Protein AF-A0A949JMR7-F1 (afdb_monomer_lite)

pLDDT: mean 90.9, std 13.63, range [42.41, 98.56]

Structure (mmCIF, N/CA/C/O backbone):
data_AF-A0A949JMR7-F1
#
_entry.id   AF-A0A949JMR7-F1
#
loop_
_atom_site.group_PDB
_atom_site.id
_atom_site.type_symbol
_atom_site.label_atom_id
_atom_site.label_alt_id
_atom_site.label_comp_id
_atom_site.label_asym_id
_atom_site.label_entity_id
_atom_site.label_seq_id
_atom_site.pdbx_PDB_ins_code
_atom_site.Cartn_x
_atom_site.Cartn_y
_atom_site.Cartn_z
_atom_site.occupancy
_atom_site.B_iso_or_equiv
_atom_site.auth_seq_id
_atom_site.auth_comp_id
_atom_site.auth_asym_id
_atom_site.auth_atom_id
_atom_site.pdbx_PDB_model_num
ATOM 1 N N . MET A 1 1 ? -14.024 0.171 5.756 1.00 91.12 1 MET A N 1
ATOM 2 C CA . MET A 1 1 ? -12.638 0.544 6.124 1.00 91.12 1 MET A CA 1
ATOM 3 C C . MET A 1 1 ? -12.231 1.789 5.350 1.00 91.12 1 MET A C 1
ATOM 5 O O . MET A 1 1 ? -12.772 2.008 4.271 1.00 91.12 1 MET A O 1
ATOM 9 N N . THR A 1 2 ? -11.319 2.602 5.875 1.00 95.50 2 THR A N 1
ATOM 10 C CA . THR A 1 2 ? -10.739 3.742 5.142 1.00 95.50 2 THR A CA 1
ATOM 11 C C . THR A 1 2 ? -9.545 3.315 4.280 1.00 95.50 2 THR A C 1
ATOM 13 O O . THR A 1 2 ? -8.991 2.232 4.486 1.00 95.50 2 THR A O 1
ATOM 16 N N . ARG A 1 3 ? -9.102 4.187 3.358 1.00 96.69 3 ARG A N 1
ATOM 17 C CA . ARG A 1 3 ? -7.894 3.960 2.542 1.00 96.69 3 ARG A CA 1
ATOM 18 C C . ARG A 1 3 ? -6.683 3.640 3.413 1.00 96.69 3 ARG A C 1
ATOM 20 O O . ARG A 1 3 ? -6.012 2.640 3.209 1.00 96.69 3 ARG A O 1
ATOM 27 N N . GLU A 1 4 ? -6.449 4.463 4.434 1.00 97.38 4 GLU A N 1
ATOM 28 C CA . GLU A 1 4 ? -5.315 4.308 5.347 1.00 97.38 4 GLU A CA 1
ATOM 29 C C . GLU A 1 4 ? -5.359 2.976 6.111 1.00 97.38 4 GLU A C 1
ATOM 31 O O . GLU A 1 4 ? -4.325 2.365 6.368 1.00 97.38 4 GLU A O 1
ATOM 36 N N . GLU A 1 5 ? -6.555 2.519 6.489 1.00 97.12 5 GLU A N 1
ATOM 37 C CA . GLU A 1 5 ? -6.737 1.231 7.165 1.00 97.12 5 GLU A CA 1
ATOM 38 C C . GLU A 1 5 ? -6.404 0.075 6.237 1.00 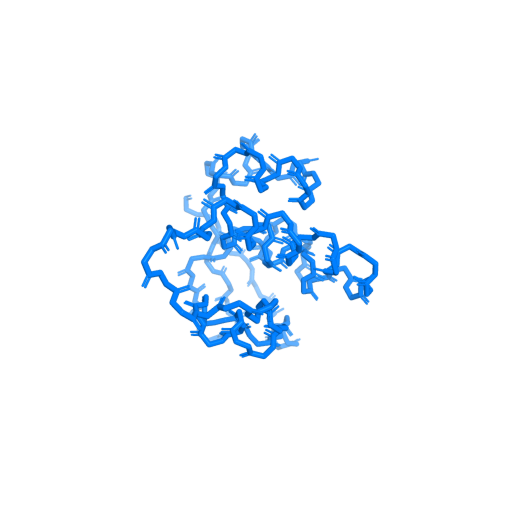97.12 5 GLU A C 1
ATOM 40 O O . GLU A 1 5 ? -5.646 -0.807 6.628 1.00 97.12 5 GLU A O 1
ATOM 45 N N . PHE A 1 6 ? -6.903 0.103 5.002 1.00 97.62 6 PHE A N 1
ATOM 46 C CA . PHE A 1 6 ? -6.588 -0.917 4.009 1.00 97.62 6 PHE A CA 1
ATOM 47 C C . PHE A 1 6 ? -5.089 -0.961 3.692 1.00 97.62 6 PHE A C 1
ATOM 49 O O . PHE A 1 6 ? -4.460 -2.015 3.782 1.00 97.62 6 PHE A O 1
ATOM 56 N N . THR A 1 7 ? -4.497 0.200 3.397 1.00 98.06 7 THR A N 1
ATOM 57 C CA . THR A 1 7 ? -3.080 0.344 3.049 1.00 98.06 7 THR A CA 1
ATOM 58 C C . THR A 1 7 ? -2.148 -0.251 4.105 1.00 98.06 7 THR A C 1
ATOM 60 O O . THR A 1 7 ? -1.157 -0.891 3.750 1.00 98.06 7 THR A O 1
ATOM 63 N N . PHE A 1 8 ? -2.473 -0.079 5.389 1.00 98.00 8 PHE A N 1
ATOM 64 C CA . PHE A 1 8 ? -1.659 -0.563 6.510 1.00 98.00 8 PHE A CA 1
ATOM 65 C C . PHE A 1 8 ? -2.262 -1.775 7.228 1.00 98.00 8 PHE A C 1
ATOM 67 O O . PHE A 1 8 ? -1.873 -2.081 8.357 1.00 98.00 8 PHE A O 1
ATOM 74 N N . THR A 1 9 ? -3.183 -2.495 6.583 1.00 97.62 9 THR A N 1
ATOM 75 C CA . THR A 1 9 ? 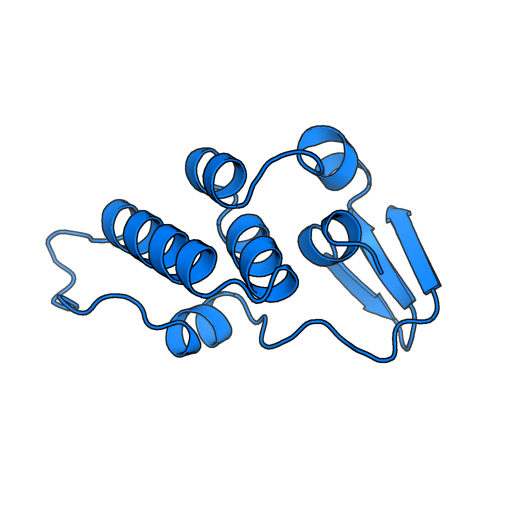-3.645 -3.792 7.081 1.00 97.62 9 THR A CA 1
ATOM 76 C C . THR A 1 9 ? -2.524 -4.824 6.939 1.00 97.62 9 THR A C 1
ATOM 78 O O . THR A 1 9 ? -2.000 -5.060 5.845 1.00 97.62 9 THR A O 1
ATOM 81 N N . ILE A 1 10 ? -2.173 -5.446 8.064 1.00 95.56 10 ILE A N 1
ATOM 82 C CA . ILE A 1 10 ? -1.148 -6.492 8.171 1.00 95.56 10 ILE A CA 1
ATOM 83 C C . ILE A 1 10 ? -1.748 -7.901 8.211 1.00 95.56 10 ILE A C 1
ATOM 85 O O . ILE A 1 10 ? -1.033 -8.879 8.015 1.00 95.56 10 ILE A O 1
ATOM 89 N N . GLY A 1 11 ? -3.057 -8.018 8.439 1.00 94.50 11 GLY A N 1
ATOM 90 C CA . GLY A 1 11 ? -3.758 -9.295 8.438 1.00 94.50 11 GLY A CA 1
ATOM 91 C C . GLY A 1 11 ? -5.243 -9.154 8.750 1.00 94.50 11 GLY A C 1
ATOM 92 O O . GLY A 1 11 ? -5.732 -8.067 9.056 1.00 94.50 11 GLY A O 1
ATOM 93 N N . PHE A 1 12 ? -5.950 -10.278 8.692 1.00 94.44 12 PHE A N 1
ATOM 94 C CA . PHE A 1 12 ? -7.379 -10.361 8.978 1.00 94.44 12 PHE A CA 1
ATOM 95 C C . PHE A 1 12 ? -7.659 -11.499 9.961 1.00 94.44 12 PHE A C 1
ATOM 97 O O . PHE A 1 12 ? -7.030 -12.555 9.897 1.00 94.44 12 PHE A O 1
ATOM 104 N N . GLN A 1 13 ? -8.627 -11.290 10.848 1.00 94.50 13 GLN A N 1
ATOM 105 C CA . GLN A 1 13 ? -9.182 -12.298 11.745 1.00 94.50 13 GLN A CA 1
ATOM 106 C C . GLN A 1 13 ? -10.703 -12.317 11.565 1.00 94.50 13 GLN A C 1
ATOM 108 O O . GLN A 1 13 ? -11.419 -11.513 12.162 1.00 94.50 13 GLN A O 1
ATOM 113 N N . GLY A 1 14 ? -11.198 -13.219 10.714 1.00 93.56 14 GLY A N 1
ATOM 114 C CA . GLY A 1 14 ? -12.604 -13.217 10.304 1.00 93.56 14 GLY A CA 1
ATOM 115 C C . GLY A 1 14 ? -12.974 -11.895 9.625 1.00 93.56 14 GLY A C 1
ATOM 116 O O . GLY A 1 14 ? -12.310 -11.478 8.682 1.00 93.56 14 GLY A O 1
ATOM 117 N N . ASP A 1 15 ? -13.989 -11.212 10.152 1.00 95.00 15 ASP A N 1
ATOM 118 C CA . ASP A 1 15 ? -14.463 -9.901 9.683 1.00 95.00 15 ASP A CA 1
ATOM 119 C C . ASP A 1 15 ? -13.698 -8.704 10.290 1.00 95.00 15 ASP A C 1
ATOM 121 O O . ASP A 1 15 ? -14.125 -7.549 10.165 1.00 95.00 15 ASP A O 1
ATOM 125 N N . THR A 1 16 ? -12.578 -8.969 10.973 1.00 96.38 16 THR A N 1
ATOM 126 C CA . THR A 1 16 ? -11.741 -7.955 11.620 1.00 96.38 16 THR A CA 1
ATOM 127 C C . THR A 1 16 ? -10.440 -7.737 10.851 1.00 96.38 16 THR A C 1
ATOM 129 O O . THR A 1 16 ? -9.637 -8.657 10.714 1.00 96.38 16 THR A O 1
ATOM 132 N N . ALA A 1 17 ? -10.186 -6.506 10.409 1.00 97.25 17 ALA A N 1
ATOM 133 C CA . ALA A 1 17 ? -8.888 -6.094 9.876 1.00 97.25 17 ALA A CA 1
ATOM 134 C C . ALA A 1 17 ? -7.935 -5.686 11.008 1.00 97.25 17 ALA A C 1
ATOM 136 O O . ALA A 1 17 ? -8.314 -4.934 11.911 1.00 97.25 17 ALA A O 1
ATOM 137 N N . ILE A 1 18 ? -6.692 -6.161 10.940 1.00 97.75 18 ILE A N 1
ATOM 138 C CA . ILE A 1 18 ? -5.612 -5.825 11.869 1.00 97.75 18 ILE A CA 1
ATOM 139 C C . ILE A 1 18 ? -4.679 -4.837 11.169 1.00 97.75 18 ILE A C 1
ATOM 141 O O . ILE A 1 18 ? -4.076 -5.164 10.148 1.00 97.75 18 ILE A O 1
ATOM 145 N N . VAL A 1 19 ? -4.563 -3.628 11.711 1.00 98.00 19 VAL A N 1
ATOM 146 C CA . VAL A 1 19 ? -3.857 -2.496 11.095 1.00 98.00 19 VAL A CA 1
ATOM 147 C C . VAL A 1 19 ? -2.620 -2.127 11.906 1.00 98.00 19 VAL A C 1
ATOM 149 O O . VAL A 1 19 ? -2.697 -2.000 13.126 1.00 98.00 19 VAL A O 1
ATOM 152 N N . ASP A 1 20 ? -1.495 -1.882 11.237 1.00 97.88 20 ASP A N 1
ATOM 153 C CA . ASP A 1 20 ? -0.306 -1.309 11.875 1.00 97.88 20 ASP A CA 1
ATOM 154 C C . ASP A 1 20 ? -0.566 0.165 12.226 1.00 97.88 20 ASP A C 1
ATOM 156 O O . ASP A 1 20 ? -0.602 1.054 11.362 1.00 97.88 20 ASP A O 1
ATOM 160 N N . LYS A 1 21 ? -0.751 0.443 13.521 1.00 97.44 21 LYS A N 1
ATOM 161 C CA . LYS A 1 21 ? -1.067 1.782 14.028 1.00 97.44 21 LYS A CA 1
ATOM 162 C C . LYS A 1 21 ? 0.072 2.760 13.787 1.00 97.44 21 LYS A C 1
ATOM 164 O O . LYS A 1 21 ? -0.168 3.947 13.536 1.00 97.44 21 LYS A O 1
ATOM 169 N N . ARG A 1 22 ? 1.317 2.297 13.913 1.00 97.62 22 ARG A N 1
ATOM 170 C CA . ARG A 1 22 ? 2.501 3.147 13.792 1.00 97.62 22 ARG A CA 1
ATOM 171 C C . ARG A 1 22 ? 2.698 3.558 12.339 1.00 97.62 22 ARG A C 1
ATOM 173 O O . ARG A 1 22 ? 2.873 4.752 12.091 1.00 97.62 22 ARG A O 1
ATOM 180 N N . ALA A 1 23 ? 2.626 2.611 11.409 1.00 97.25 23 ALA A N 1
ATOM 181 C CA . ALA A 1 23 ? 2.743 2.881 9.981 1.00 97.25 23 ALA A CA 1
ATOM 182 C C . ALA A 1 23 ? 1.597 3.776 9.488 1.00 97.25 23 ALA A C 1
ATOM 184 O O . ALA A 1 23 ? 1.867 4.808 8.872 1.00 97.25 23 ALA A O 1
ATOM 185 N N . LYS A 1 24 ? 0.344 3.482 9.875 1.00 97.56 24 LYS A N 1
ATOM 186 C CA . LYS A 1 24 ? -0.816 4.335 9.559 1.00 97.56 24 LYS A CA 1
ATOM 187 C C . LYS A 1 24 ? -0.619 5.773 10.039 1.00 97.56 24 LYS A C 1
ATOM 189 O O . LYS A 1 24 ? -0.884 6.710 9.295 1.00 97.56 24 LYS A O 1
ATOM 194 N N . ARG A 1 25 ? -0.108 5.981 11.256 1.00 97.44 25 ARG A N 1
ATOM 195 C CA . ARG A 1 25 ? 0.138 7.336 11.776 1.00 97.44 25 ARG A CA 1
ATOM 196 C C . ARG A 1 25 ? 1.241 8.078 11.015 1.00 97.44 25 ARG A C 1
ATOM 198 O O . ARG A 1 25 ? 1.128 9.285 10.834 1.00 97.44 25 ARG A O 1
ATOM 205 N N . LEU A 1 26 ? 2.313 7.384 10.634 1.00 97.75 26 LEU A N 1
ATOM 206 C CA . LEU A 1 26 ? 3.470 7.997 9.972 1.00 97.75 26 LEU A CA 1
ATOM 207 C C . LEU A 1 26 ? 3.223 8.280 8.487 1.00 97.75 26 LEU A C 1
ATOM 209 O O . LEU A 1 26 ? 3.716 9.279 7.974 1.00 97.75 26 LEU A O 1
ATOM 213 N N . TYR A 1 27 ? 2.472 7.410 7.813 1.00 98.31 27 TYR A N 1
ATOM 214 C CA . TYR A 1 27 ? 2.390 7.385 6.353 1.00 98.31 27 TYR A CA 1
ATOM 215 C C . TYR A 1 27 ? 0.951 7.411 5.811 1.00 98.31 27 TYR A C 1
ATOM 217 O O . TYR A 1 27 ? 0.766 7.510 4.605 1.00 98.31 27 TYR A O 1
ATOM 225 N N . GLY A 1 28 ? -0.078 7.364 6.667 1.00 96.56 28 GLY A N 1
ATOM 226 C CA . GLY A 1 28 ? -1.497 7.310 6.272 1.00 96.56 28 GLY A CA 1
ATOM 227 C C . GLY A 1 28 ? -1.952 8.457 5.376 1.00 96.56 28 GLY A C 1
ATOM 228 O O . GLY A 1 28 ? -2.772 8.263 4.489 1.00 96.56 28 GLY A O 1
ATOM 229 N N . ARG A 1 29 ? -1.359 9.639 5.542 1.00 97.00 29 ARG A N 1
ATOM 230 C CA . ARG A 1 29 ? -1.714 10.827 4.755 1.00 97.00 29 ARG A CA 1
ATOM 231 C C . ARG A 1 29 ? -0.981 10.936 3.423 1.00 97.00 29 ARG A C 1
ATOM 233 O O . ARG A 1 29 ? -1.296 11.836 2.657 1.00 97.00 29 ARG A O 1
ATOM 240 N N . LEU A 1 30 ? -0.017 10.055 3.168 1.00 98.50 30 LEU A N 1
ATOM 241 C CA . LEU A 1 30 ? 0.742 10.062 1.926 1.00 98.50 30 LEU A CA 1
ATOM 242 C C . LEU A 1 30 ? -0.100 9.485 0.789 1.00 98.50 30 LEU A C 1
ATOM 244 O O . LEU A 1 30 ? -0.791 8.475 0.966 1.00 98.50 30 LEU A O 1
ATOM 248 N N . SER A 1 31 ? -0.014 10.127 -0.368 1.00 98.38 31 SER A N 1
ATOM 249 C CA . SER A 1 31 ? -0.524 9.636 -1.647 1.00 98.38 31 SER A CA 1
ATOM 250 C C . SER A 1 31 ? 0.171 8.340 -2.078 1.00 98.38 31 SER A C 1
ATOM 252 O O . SER A 1 31 ? 1.204 7.950 -1.527 1.00 98.38 31 SER A O 1
ATOM 254 N N . THR A 1 32 ? -0.379 7.666 -3.090 1.00 98.56 32 THR A N 1
ATOM 255 C CA . THR A 1 32 ? 0.244 6.472 -3.683 1.00 98.56 32 THR A CA 1
ATOM 256 C C . THR A 1 32 ? 1.685 6.730 -4.112 1.00 98.56 32 THR A C 1
ATOM 258 O O . THR A 1 32 ? 2.569 5.936 -3.787 1.00 98.56 32 THR A O 1
ATOM 261 N N . MET A 1 33 ? 1.947 7.861 -4.768 1.00 98.44 33 MET A N 1
ATOM 262 C CA . MET A 1 33 ? 3.287 8.188 -5.251 1.00 98.44 33 MET A CA 1
ATOM 263 C C . MET A 1 33 ? 4.251 8.555 -4.127 1.00 98.44 33 MET A C 1
ATOM 265 O O . MET A 1 33 ? 5.365 8.041 -4.101 1.00 98.44 33 MET A O 1
ATOM 269 N N . GLU A 1 34 ? 3.817 9.312 -3.119 1.00 98.56 34 GLU A N 1
ATOM 270 C CA . GLU A 1 34 ? 4.661 9.597 -1.950 1.00 98.56 34 GLU A CA 1
ATOM 271 C C . GLU A 1 34 ? 5.012 8.325 -1.152 1.00 98.56 34 GLU A C 1
ATOM 273 O O . GLU A 1 34 ? 6.085 8.235 -0.547 1.00 98.56 34 GLU A O 1
ATOM 278 N N . LEU A 1 35 ? 4.121 7.324 -1.132 1.00 98.56 35 LEU A N 1
ATOM 279 C CA . LEU A 1 35 ? 4.416 6.003 -0.567 1.00 98.56 35 LEU A CA 1
ATOM 280 C C . LEU A 1 35 ? 5.456 5.261 -1.420 1.00 98.56 35 LEU A C 1
ATOM 282 O O . LEU A 1 35 ? 6.407 4.700 -0.868 1.00 98.56 35 LEU A O 1
ATOM 286 N N . ALA A 1 36 ? 5.299 5.275 -2.746 1.00 97.88 36 ALA A N 1
ATOM 287 C CA . ALA A 1 36 ? 6.210 4.618 -3.681 1.00 97.88 36 ALA A CA 1
ATOM 288 C C . ALA A 1 36 ? 7.623 5.219 -3.623 1.00 97.88 36 ALA A C 1
ATOM 290 O O . ALA A 1 36 ? 8.596 4.484 -3.475 1.00 97.88 36 ALA A O 1
ATOM 291 N N . GLU A 1 37 ? 7.735 6.548 -3.604 1.00 97.38 37 GLU A N 1
ATOM 292 C CA . GLU A 1 37 ? 9.005 7.277 -3.492 1.00 97.38 37 GLU A CA 1
ATOM 293 C C . GLU A 1 37 ? 9.762 6.973 -2.192 1.00 97.38 37 GLU A C 1
ATOM 295 O O . GLU A 1 37 ? 10.991 7.030 -2.149 1.00 97.38 37 GLU A O 1
ATOM 300 N N . LYS A 1 38 ? 9.041 6.613 -1.123 1.00 97.19 38 LYS A N 1
ATOM 301 C CA . LYS A 1 38 ? 9.624 6.160 0.150 1.00 97.19 38 LYS A CA 1
ATOM 302 C C . LYS A 1 38 ? 9.982 4.671 0.167 1.00 97.19 38 LYS A C 1
ATOM 304 O O . LYS A 1 38 ? 10.411 4.169 1.204 1.00 97.19 38 LYS A O 1
ATOM 309 N N . GLY A 1 39 ? 9.791 3.959 -0.942 1.00 96.25 39 GLY A N 1
ATOM 310 C CA . GLY A 1 39 ? 10.020 2.519 -1.057 1.00 96.25 39 GLY A CA 1
ATOM 311 C C . GLY A 1 39 ? 8.938 1.658 -0.398 1.00 96.25 39 GLY A C 1
ATOM 312 O O . GLY A 1 39 ? 9.117 0.449 -0.255 1.00 96.25 39 GLY A O 1
ATOM 313 N N . LEU A 1 40 ? 7.801 2.238 0.003 1.00 97.56 40 LEU A N 1
ATOM 314 C CA . LEU A 1 40 ? 6.680 1.515 0.615 1.00 97.56 40 LEU A CA 1
ATOM 315 C C . LEU A 1 40 ? 5.774 0.906 -0.471 1.00 97.56 40 LEU A C 1
ATOM 317 O O . LEU A 1 40 ? 4.570 1.157 -0.503 1.00 97.56 40 LEU A O 1
ATOM 321 N N . TYR A 1 41 ? 6.340 0.100 -1.374 1.00 96.75 41 TYR A N 1
ATOM 322 C CA . TYR A 1 41 ? 5.668 -0.312 -2.615 1.00 96.75 41 TYR A CA 1
ATOM 323 C C . TYR A 1 41 ? 4.375 -1.102 -2.407 1.00 96.75 41 TYR A C 1
ATOM 325 O O . TYR A 1 41 ? 3.389 -0.832 -3.084 1.00 96.75 41 TYR A O 1
ATOM 333 N N . ARG A 1 42 ? 4.319 -2.013 -1.426 1.00 97.19 42 ARG A N 1
ATOM 334 C CA . ARG A 1 42 ? 3.060 -2.708 -1.109 1.00 97.19 42 ARG A CA 1
ATOM 335 C C . ARG A 1 42 ? 1.982 -1.732 -0.628 1.00 97.19 42 ARG A C 1
ATOM 337 O O . ARG A 1 42 ? 0.823 -1.881 -0.992 1.00 97.19 42 ARG A O 1
ATOM 344 N N . ALA A 1 43 ? 2.352 -0.741 0.185 1.00 98.19 43 ALA A N 1
ATOM 345 C CA . ALA A 1 43 ? 1.414 0.259 0.691 1.00 98.19 43 ALA A CA 1
ATOM 346 C C . ALA A 1 43 ? 0.917 1.179 -0.437 1.00 98.19 43 ALA A C 1
ATOM 348 O O . ALA A 1 43 ? -0.279 1.452 -0.522 1.00 98.19 43 ALA A O 1
ATOM 349 N N . ALA A 1 44 ? 1.817 1.602 -1.328 1.00 98.25 44 ALA A N 1
ATOM 350 C CA . ALA A 1 44 ? 1.472 2.342 -2.538 1.00 98.25 44 ALA A CA 1
ATOM 351 C C . ALA A 1 44 ? 0.507 1.538 -3.423 1.00 98.25 44 ALA A C 1
ATOM 353 O O . ALA A 1 44 ? -0.559 2.033 -3.774 1.00 98.25 44 ALA A O 1
ATOM 354 N N . PHE A 1 45 ? 0.800 0.261 -3.673 1.00 98.06 45 PHE A N 1
ATOM 355 C CA . PHE A 1 45 ? -0.090 -0.605 -4.441 1.00 98.06 45 PHE A CA 1
ATOM 356 C C . PHE A 1 45 ? -1.472 -0.754 -3.790 1.00 98.06 45 PHE A C 1
ATOM 358 O O . PHE A 1 45 ? -2.485 -0.557 -4.453 1.00 98.06 45 PHE A O 1
ATOM 365 N N . CYS A 1 46 ? -1.544 -1.019 -2.478 1.00 98.12 46 CYS A N 1
ATOM 366 C CA . CYS A 1 46 ? -2.823 -1.045 -1.759 1.00 98.12 46 CYS A CA 1
ATOM 367 C C . CYS A 1 46 ? -3.578 0.289 -1.870 1.00 98.12 46 CYS A C 1
ATOM 369 O O . CY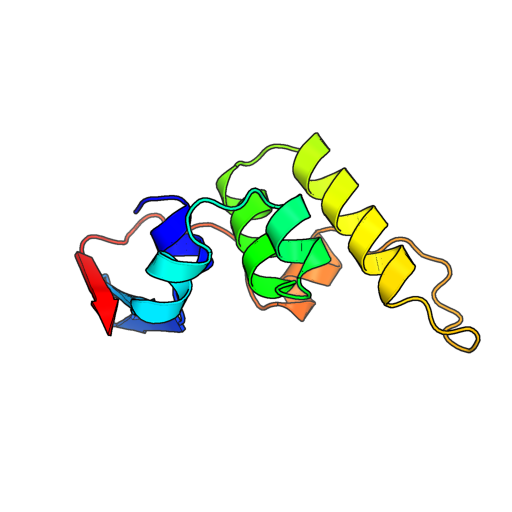S A 1 46 ? -4.800 0.299 -1.962 1.00 98.12 46 CYS A O 1
ATOM 371 N N . SER A 1 47 ? -2.865 1.416 -1.835 1.00 98.44 47 SER A N 1
ATOM 372 C CA . SER A 1 47 ? -3.467 2.739 -1.995 1.00 98.44 47 SER A CA 1
ATOM 373 C C . SER A 1 47 ? -4.136 2.896 -3.365 1.00 98.44 47 SER A C 1
ATOM 375 O O . SER A 1 47 ? -5.307 3.268 -3.407 1.00 98.44 47 SER A O 1
ATOM 377 N N . ALA A 1 48 ? -3.444 2.522 -4.447 1.00 97.94 48 ALA A N 1
ATOM 378 C CA . ALA A 1 48 ? -3.984 2.550 -5.808 1.00 97.94 48 ALA A CA 1
ATOM 379 C C . ALA A 1 48 ? -5.151 1.565 -6.003 1.00 97.94 48 ALA A C 1
ATOM 381 O O . ALA A 1 48 ? -6.165 1.900 -6.609 1.00 97.94 48 ALA A O 1
ATOM 382 N N . VAL A 1 49 ? -5.056 0.355 -5.436 1.00 97.81 49 VAL A N 1
ATOM 383 C CA . VAL A 1 49 ? -6.167 -0.617 -5.447 1.00 97.81 49 VAL A CA 1
ATOM 384 C C . VAL A 1 49 ? -7.403 -0.043 -4.749 1.00 97.81 49 VAL A C 1
ATOM 386 O O . VAL A 1 49 ? -8.520 -0.257 -5.209 1.00 97.81 49 VAL A O 1
ATOM 389 N N . PHE A 1 50 ? -7.221 0.687 -3.645 1.00 97.62 50 PHE A N 1
ATOM 390 C CA . PHE A 1 50 ? -8.333 1.284 -2.908 1.00 97.62 50 PHE A CA 1
ATOM 391 C C . PHE A 1 50 ? -8.963 2.472 -3.634 1.00 97.62 50 PHE A C 1
ATOM 393 O O . PHE A 1 50 ? -10.177 2.647 -3.547 1.00 97.62 50 PHE A O 1
ATOM 400 N N . SER A 1 51 ? -8.166 3.308 -4.308 1.00 96.50 51 SER A N 1
ATOM 401 C CA . SER A 1 51 ? -8.711 4.450 -5.047 1.00 96.50 51 SER A CA 1
ATOM 402 C C . SER A 1 51 ? -9.531 4.008 -6.256 1.00 96.50 51 SER A C 1
ATOM 404 O O . SER A 1 51 ? -10.508 4.672 -6.601 1.00 96.50 51 SER A O 1
ATOM 406 N N . GLY A 1 52 ? -9.157 2.885 -6.880 1.00 95.44 52 GLY A N 1
ATOM 407 C CA . GLY A 1 52 ? -9.768 2.419 -8.123 1.00 95.44 52 GLY A CA 1
ATOM 408 C C . GLY A 1 52 ? -9.478 3.341 -9.312 1.00 95.44 52 GLY A C 1
ATOM 409 O O . GLY A 1 52 ? -10.087 3.179 -10.371 1.00 95.44 52 GLY A O 1
ATOM 410 N N . ASP A 1 53 ? -8.567 4.308 -9.152 1.00 97.12 53 ASP A N 1
ATOM 411 C CA . ASP A 1 53 ? -8.165 5.223 -10.210 1.00 97.12 53 ASP A CA 1
ATOM 412 C C . ASP A 1 53 ? -7.104 4.560 -11.093 1.00 97.12 53 ASP A C 1
ATOM 414 O O . ASP A 1 53 ? -5.985 4.248 -10.676 1.00 97.12 53 ASP A O 1
ATOM 418 N N . ARG A 1 54 ? -7.470 4.358 -12.359 1.00 95.75 54 ARG A N 1
ATOM 419 C CA . ARG A 1 54 ? -6.588 3.759 -13.356 1.00 95.75 54 ARG A CA 1
ATOM 420 C C . ARG A 1 54 ? -5.335 4.597 -13.608 1.00 95.75 54 ARG A C 1
ATOM 422 O O . ARG A 1 54 ? -4.276 4.017 -13.821 1.00 95.75 54 ARG A O 1
ATOM 429 N N . GLN A 1 55 ? -5.434 5.927 -13.595 1.00 96.31 55 GLN A N 1
ATOM 430 C CA . GLN A 1 55 ? -4.273 6.790 -13.825 1.00 96.31 55 GLN A CA 1
ATOM 431 C C . GLN A 1 55 ? -3.264 6.661 -12.683 1.00 96.31 55 GLN A C 1
ATOM 433 O O . GLN A 1 55 ? -2.068 6.543 -12.939 1.00 96.31 55 GLN A O 1
ATOM 438 N N . GLU A 1 56 ? -3.751 6.605 -11.443 1.00 96.94 56 GLU A N 1
ATOM 439 C CA . GLU A 1 56 ? -2.923 6.413 -10.249 1.00 96.94 56 GLU A CA 1
ATOM 440 C C . GLU A 1 56 ? -2.227 5.041 -10.252 1.00 96.94 56 GLU A C 1
ATOM 442 O O . GLU A 1 56 ? -1.040 4.939 -9.934 1.00 96.94 56 GLU A O 1
ATOM 447 N N . MET A 1 57 ? -2.935 3.987 -10.676 1.00 97.06 57 MET A N 1
ATOM 448 C CA . MET A 1 57 ? -2.353 2.653 -10.859 1.00 97.06 57 MET A CA 1
ATOM 449 C C . MET A 1 57 ? -1.280 2.633 -11.959 1.00 97.06 57 MET A C 1
ATOM 451 O O . MET A 1 57 ? -0.191 2.099 -11.744 1.00 97.06 57 MET A O 1
ATOM 455 N N . ASP A 1 58 ? -1.560 3.232 -13.121 1.00 95.69 58 ASP A N 1
ATOM 456 C CA . ASP A 1 58 ? -0.627 3.288 -14.255 1.00 95.69 58 ASP A CA 1
ATOM 457 C C . ASP A 1 58 ? 0.648 4.084 -13.905 1.00 95.69 58 ASP A C 1
ATOM 459 O O . ASP A 1 58 ? 1.753 3.718 -14.323 1.00 95.69 58 ASP A O 1
ATOM 463 N N . GLU A 1 59 ? 0.517 5.161 -13.125 1.00 96.31 59 GLU A N 1
ATOM 464 C CA . GLU A 1 59 ? 1.648 5.950 -12.627 1.00 96.31 59 GLU A CA 1
ATOM 465 C C . GLU A 1 59 ? 2.509 5.146 -11.644 1.00 96.31 59 GLU A C 1
ATOM 467 O O . GLU A 1 59 ? 3.732 5.075 -11.806 1.00 96.31 59 GLU A O 1
ATOM 472 N N . PHE A 1 60 ? 1.877 4.466 -10.682 1.00 96.81 60 PHE A N 1
ATOM 473 C CA . PHE A 1 60 ? 2.570 3.589 -9.741 1.00 96.81 60 PHE A CA 1
ATOM 474 C C . PHE A 1 60 ? 3.319 2.454 -10.449 1.00 96.81 60 PHE A C 1
ATOM 476 O O . PHE A 1 60 ? 4.493 2.222 -10.156 1.00 96.81 60 PHE A O 1
ATOM 483 N N . ILE A 1 61 ? 2.668 1.771 -11.398 1.00 94.75 61 ILE A N 1
ATOM 484 C CA . ILE A 1 61 ? 3.263 0.697 -12.206 1.00 94.75 61 ILE A CA 1
ATOM 485 C C . ILE A 1 61 ? 4.534 1.184 -12.897 1.00 94.75 61 ILE A C 1
ATOM 487 O O . ILE A 1 61 ? 5.569 0.515 -12.847 1.00 94.75 61 ILE A O 1
ATOM 491 N N . ARG A 1 62 ? 4.461 2.356 -13.535 1.00 93.19 62 ARG A N 1
ATOM 492 C CA . ARG A 1 62 ? 5.599 2.944 -14.242 1.00 93.19 62 ARG A CA 1
ATOM 493 C C . ARG A 1 62 ? 6.749 3.214 -13.280 1.00 93.19 62 ARG A C 1
ATOM 495 O O . ARG A 1 62 ? 7.866 2.780 -13.542 1.00 93.19 62 ARG A O 1
ATOM 502 N N . HIS A 1 63 ? 6.460 3.860 -12.152 1.00 93.88 63 HIS A N 1
ATOM 503 C CA . HIS A 1 63 ? 7.463 4.150 -11.133 1.00 93.88 63 HIS A CA 1
ATOM 504 C C . HIS A 1 63 ? 8.103 2.878 -10.573 1.00 93.88 63 HIS A C 1
ATOM 506 O O . HIS A 1 63 ? 9.323 2.805 -10.439 1.00 93.88 63 HIS A O 1
ATOM 512 N N . PHE A 1 64 ? 7.296 1.865 -10.253 1.00 93.12 64 PHE A N 1
ATOM 513 C CA . PHE A 1 64 ? 7.794 0.596 -9.738 1.00 93.12 64 PHE A CA 1
ATOM 514 C C . PHE A 1 64 ? 8.731 -0.072 -10.746 1.00 93.12 64 PHE A C 1
ATOM 516 O O . PHE A 1 64 ? 9.868 -0.380 -10.397 1.00 93.12 64 PHE A O 1
ATOM 523 N N . ALA A 1 65 ? 8.294 -0.202 -12.003 1.00 89.44 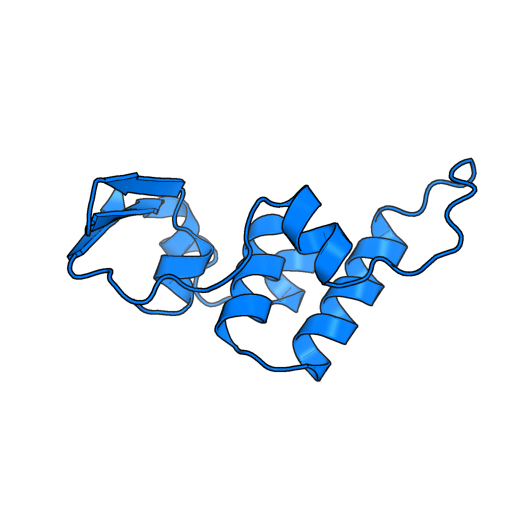65 ALA A N 1
ATOM 524 C CA . ALA A 1 65 ? 9.084 -0.804 -13.071 1.00 89.44 65 ALA A CA 1
ATOM 525 C C . ALA A 1 65 ? 10.410 -0.061 -13.309 1.00 89.44 65 ALA A C 1
ATOM 527 O O . ALA A 1 65 ? 11.450 -0.697 -13.453 1.00 89.44 65 ALA A O 1
ATOM 528 N N . GLU A 1 66 ? 10.411 1.275 -13.296 1.00 89.06 66 GLU A N 1
ATOM 529 C CA . GLU A 1 66 ? 11.635 2.078 -13.422 1.00 89.06 66 GLU A CA 1
ATOM 530 C C . GLU A 1 66 ? 12.628 1.834 -12.275 1.00 89.06 66 GLU A C 1
ATOM 532 O O . GLU A 1 66 ? 13.841 1.864 -12.489 1.00 89.06 66 GLU A O 1
ATOM 537 N N . LYS A 1 67 ? 12.136 1.594 -11.054 1.00 89.19 67 LYS A N 1
ATOM 538 C CA . LYS A 1 67 ? 12.979 1.363 -9.871 1.00 89.19 67 LYS A CA 1
ATOM 539 C C . LYS A 1 67 ? 13.464 -0.075 -9.732 1.00 89.19 67 LYS A C 1
ATOM 541 O O . LYS A 1 67 ? 14.478 -0.289 -9.068 1.00 89.19 67 LYS A O 1
ATOM 546 N N . THR A 1 68 ? 12.762 -1.044 -10.314 1.00 81.69 68 THR A N 1
ATOM 547 C CA . THR A 1 68 ? 13.089 -2.474 -10.199 1.00 81.69 68 THR A CA 1
ATOM 548 C C . THR A 1 68 ? 13.714 -3.069 -11.458 1.00 81.69 68 THR A C 1
ATOM 550 O O . THR A 1 68 ? 14.292 -4.156 -11.383 1.00 81.69 68 THR A O 1
ATOM 553 N N . ALA A 1 69 ? 13.676 -2.359 -12.591 1.00 70.69 69 ALA A N 1
ATOM 554 C CA . ALA A 1 69 ? 14.355 -2.761 -13.817 1.00 70.69 69 ALA A CA 1
ATOM 555 C C . ALA A 1 69 ? 15.871 -2.895 -13.587 1.00 70.69 69 ALA A C 1
ATOM 557 O O . ALA A 1 69 ? 16.616 -1.918 -13.539 1.00 70.69 69 ALA A O 1
ATOM 558 N N . SER A 1 70 ? 16.337 -4.138 -13.455 1.00 55.09 70 SER A N 1
ATOM 559 C CA . SER A 1 70 ? 17.761 -4.476 -13.447 1.00 55.09 70 SER A CA 1
ATOM 560 C C . SER A 1 70 ? 18.235 -4.728 -14.880 1.00 55.09 70 SER A C 1
ATOM 562 O O . SER A 1 70 ? 17.503 -5.322 -15.670 1.00 55.09 70 SER A O 1
ATOM 564 N N . ALA A 1 71 ? 19.471 -4.333 -15.207 1.00 48.59 71 ALA A N 1
ATOM 565 C CA . ALA A 1 71 ? 20.055 -4.447 -16.552 1.00 48.59 71 ALA A CA 1
ATOM 566 C C . ALA A 1 71 ? 20.046 -5.879 -17.142 1.00 48.59 71 ALA A C 1
ATOM 568 O O . ALA A 1 71 ? 19.999 -6.033 -18.358 1.00 48.59 71 ALA A O 1
ATOM 569 N N . ASP A 1 72 ? 20.021 -6.910 -16.290 1.00 49.47 72 ASP A N 1
ATOM 570 C CA . ASP A 1 72 ? 20.024 -8.330 -16.686 1.00 49.47 72 ASP A CA 1
ATOM 571 C C . ASP A 1 72 ? 18.626 -8.967 -16.725 1.00 49.47 72 ASP A C 1
ATOM 573 O O . ASP A 1 72 ? 18.453 -10.137 -17.076 1.00 49.47 72 ASP A O 1
ATOM 577 N N . SER A 1 73 ? 17.593 -8.209 -16.359 1.00 46.53 73 SER A N 1
ATOM 578 C CA . SER A 1 73 ? 16.216 -8.680 -16.421 1.00 46.53 73 SER A CA 1
ATOM 579 C C . SER A 1 73 ? 15.708 -8.481 -17.841 1.00 46.53 73 SER A C 1
ATOM 581 O O . SER A 1 73 ? 15.173 -7.429 -18.173 1.00 46.53 73 SER A O 1
ATOM 583 N N . GLY A 1 74 ? 15.800 -9.516 -18.678 1.00 42.41 74 GLY A N 1
ATOM 584 C CA . GLY A 1 74 ? 15.145 -9.587 -19.996 1.00 42.41 74 GLY A CA 1
ATOM 585 C C . GLY A 1 74 ? 13.611 -9.411 -19.983 1.00 42.41 74 GLY A C 1
ATOM 586 O O . GLY A 1 74 ? 12.946 -9.689 -20.977 1.00 42.41 74 GLY A O 1
ATOM 587 N N . SER A 1 75 ? 13.030 -8.940 -18.876 1.00 45.62 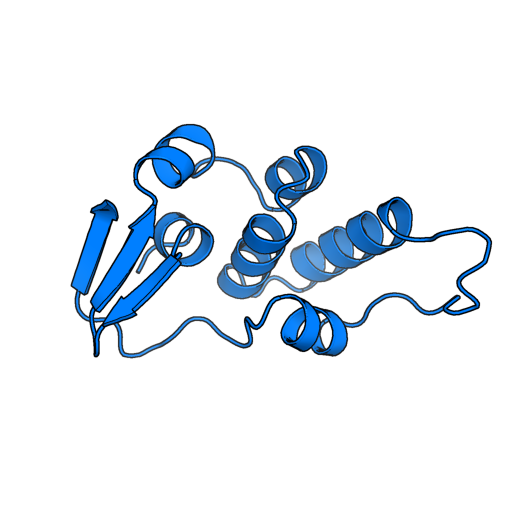75 SER A N 1
ATOM 588 C CA . SER A 1 75 ? 11.659 -8.465 -18.756 1.00 45.62 75 SER A CA 1
ATOM 589 C C . SER A 1 75 ? 11.588 -6.975 -19.096 1.00 45.62 75 SER A C 1
ATOM 591 O O . SER A 1 75 ? 11.276 -6.135 -18.258 1.00 45.62 75 SER A O 1
ATOM 593 N N . GLY A 1 76 ? 11.809 -6.641 -20.368 1.00 45.59 76 GLY A N 1
ATOM 594 C CA . GLY A 1 76 ? 11.410 -5.353 -20.953 1.00 45.59 76 GLY A CA 1
ATOM 595 C C . GLY A 1 76 ? 9.885 -5.196 -21.071 1.00 45.59 76 GLY A C 1
ATOM 596 O O . GLY A 1 76 ? 9.390 -4.662 -22.060 1.00 45.59 76 GLY A O 1
ATOM 597 N N . ARG A 1 77 ? 9.116 -5.722 -20.114 1.00 54.78 77 ARG A N 1
ATOM 598 C CA . ARG A 1 77 ? 7.658 -5.637 -20.081 1.00 54.78 77 ARG A CA 1
ATOM 599 C C . ARG A 1 77 ? 7.252 -4.945 -18.795 1.00 54.78 77 ARG A C 1
ATOM 601 O O . ARG A 1 77 ? 7.471 -5.484 -17.718 1.00 54.78 77 ARG A O 1
ATOM 608 N N . LEU A 1 78 ? 6.675 -3.758 -18.967 1.00 57.72 78 LEU A N 1
ATOM 609 C CA . LEU A 1 78 ? 5.880 -3.039 -17.975 1.00 57.72 78 LEU A CA 1
ATOM 610 C C . LEU A 1 78 ? 5.132 -4.032 -17.079 1.00 57.72 78 LEU A C 1
ATOM 612 O O . LEU A 1 78 ? 4.463 -4.934 -17.594 1.00 57.72 78 LEU A O 1
ATOM 616 N N . GLU A 1 79 ? 5.257 -3.878 -15.764 1.00 72.12 79 GLU A N 1
ATOM 617 C CA . GLU A 1 79 ? 4.544 -4.740 -14.830 1.00 72.12 79 GLU A CA 1
ATOM 618 C C . GLU A 1 79 ? 3.049 -4.426 -14.890 1.00 72.12 79 GLU A C 1
ATOM 620 O O . GLU A 1 79 ? 2.604 -3.348 -14.525 1.00 72.12 79 GLU A O 1
ATOM 625 N N . SER A 1 80 ? 2.252 -5.356 -15.401 1.00 86.25 80 SER A N 1
ATOM 626 C CA . SER A 1 80 ? 0.795 -5.215 -15.388 1.00 86.25 80 SER A CA 1
ATOM 627 C C . SER A 1 80 ? 0.248 -5.269 -13.960 1.00 86.25 80 SER A C 1
ATOM 629 O O . SER A 1 80 ? 0.826 -5.916 -13.083 1.00 86.25 80 SER A O 1
ATOM 631 N N . GLU A 1 81 ? -0.922 -4.666 -13.739 1.00 91.81 81 GLU A N 1
ATOM 632 C CA . GLU A 1 81 ? -1.633 -4.742 -12.457 1.00 91.81 81 GLU A CA 1
ATOM 633 C C . GLU A 1 81 ? -1.769 -6.196 -11.967 1.00 91.81 81 GLU A C 1
ATOM 635 O O . GLU A 1 81 ? -1.509 -6.485 -10.804 1.00 91.81 81 GLU A O 1
ATOM 640 N N . ASP A 1 82 ? -2.079 -7.141 -12.859 1.00 92.25 82 ASP A N 1
ATOM 641 C CA . ASP A 1 82 ? -2.214 -8.562 -12.515 1.00 92.25 82 ASP A CA 1
ATOM 642 C C . ASP A 1 82 ? -0.906 -9.212 -12.041 1.00 92.25 82 ASP A C 1
ATOM 644 O O . ASP A 1 82 ? -0.935 -10.126 -11.209 1.00 92.25 82 ASP A O 1
ATOM 648 N N . GLN A 1 83 ? 0.249 -8.762 -12.540 1.00 90.94 83 GLN A N 1
ATOM 649 C CA . GLN A 1 83 ? 1.549 -9.208 -12.033 1.00 90.94 83 GLN A CA 1
ATOM 650 C C . GLN A 1 83 ? 1.792 -8.656 -10.627 1.00 90.94 83 GLN A C 1
ATOM 652 O O . GLN A 1 83 ? 2.184 -9.413 -9.737 1.00 90.94 83 GLN A O 1
ATOM 657 N N . LEU A 1 84 ? 1.468 -7.383 -10.398 1.00 93.56 84 LEU A N 1
ATOM 658 C CA . LEU A 1 84 ? 1.614 -6.739 -9.092 1.00 93.56 84 LEU A CA 1
ATOM 659 C C . LEU A 1 84 ? 0.652 -7.297 -8.039 1.00 93.56 84 LEU A C 1
ATOM 661 O O . LEU A 1 84 ? 1.048 -7.479 -6.886 1.00 93.56 84 LEU A O 1
ATOM 665 N N . LYS A 1 85 ? -0.570 -7.683 -8.430 1.00 95.50 85 LYS A N 1
ATOM 666 C CA . LYS A 1 85 ? -1.511 -8.408 -7.558 1.00 95.50 85 LYS A CA 1
ATOM 667 C C . LYS A 1 85 ? -0.887 -9.685 -7.006 1.00 95.50 85 LYS A C 1
ATOM 669 O O . LYS A 1 85 ? -0.979 -9.955 -5.807 1.00 95.50 85 LYS A O 1
ATOM 674 N N . ARG A 1 86 ? -0.212 -10.456 -7.867 1.00 93.75 86 ARG A N 1
ATOM 675 C CA . ARG A 1 86 ? 0.491 -11.688 -7.472 1.00 93.75 86 ARG A CA 1
ATOM 676 C C . ARG A 1 86 ? 1.721 -11.390 -6.624 1.00 93.75 86 ARG A C 1
ATOM 678 O O . ARG A 1 86 ? 1.937 -12.084 -5.637 1.00 93.75 86 ARG A O 1
ATOM 685 N N . LEU A 1 87 ? 2.490 -10.365 -6.991 1.00 92.75 87 LEU A N 1
ATOM 686 C CA . LEU A 1 87 ? 3.699 -9.960 -6.276 1.00 92.75 87 LEU A CA 1
ATOM 687 C C . LEU A 1 87 ? 3.395 -9.539 -4.832 1.00 92.75 87 LEU A C 1
ATOM 689 O O . LEU A 1 87 ? 4.070 -9.976 -3.904 1.00 92.75 87 LEU A O 1
ATOM 693 N N . PHE A 1 88 ? 2.370 -8.707 -4.634 1.00 94.62 88 PHE A N 1
ATOM 694 C CA . PHE A 1 88 ? 2.032 -8.146 -3.323 1.00 94.62 88 PHE A CA 1
ATOM 695 C C . PHE A 1 88 ? 0.977 -8.940 -2.548 1.00 94.62 88 PHE A C 1
ATOM 697 O O . PHE A 1 88 ? 0.750 -8.658 -1.365 1.00 94.62 88 PHE A O 1
ATOM 704 N N . GLY A 1 89 ? 0.329 -9.915 -3.192 1.00 94.94 89 GLY A N 1
ATOM 705 C CA . GLY A 1 89 ? -0.747 -10.708 -2.601 1.00 94.94 89 GLY A CA 1
ATOM 706 C C . GLY A 1 89 ? -1.995 -9.880 -2.283 1.00 94.94 89 GLY A C 1
ATOM 707 O O . GLY A 1 89 ? -2.674 -10.147 -1.294 1.00 94.94 89 GLY A O 1
ATOM 708 N N . VAL A 1 90 ? -2.276 -8.846 -3.078 1.00 95.00 90 VAL A N 1
ATOM 709 C CA . VAL A 1 90 ? -3.407 -7.927 -2.883 1.00 95.00 90 VAL A CA 1
ATOM 710 C C . VAL A 1 90 ? -4.211 -7.900 -4.172 1.00 95.00 90 VAL A C 1
ATOM 712 O O . VAL A 1 90 ? -3.698 -7.478 -5.196 1.00 95.00 90 VAL A O 1
ATOM 715 N N . TYR A 1 91 ? -5.457 -8.368 -4.133 1.00 93.88 91 TYR A N 1
ATOM 716 C CA . TYR A 1 91 ? -6.297 -8.489 -5.334 1.00 93.88 91 TYR A CA 1
ATOM 717 C C . TYR A 1 91 ? -7.446 -7.485 -5.363 1.00 93.88 91 TYR A C 1
ATOM 719 O O . TYR A 1 91 ? -7.826 -7.028 -6.436 1.00 93.88 91 TYR A O 1
ATOM 727 N N . THR A 1 92 ? -7.999 -7.166 -4.194 1.00 94.25 92 THR A N 1
ATOM 728 C CA . THR A 1 92 ? -9.135 -6.259 -4.024 1.00 94.25 92 THR A CA 1
ATOM 729 C C . THR A 1 92 ? -9.153 -5.702 -2.603 1.00 94.25 92 THR A C 1
ATOM 731 O O . THR A 1 92 ? -8.488 -6.239 -1.708 1.00 94.25 92 THR A O 1
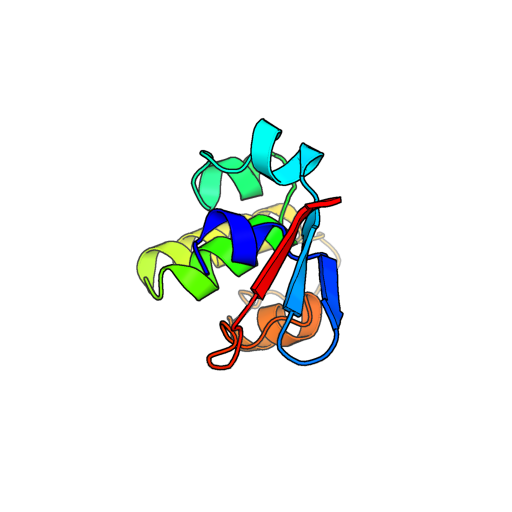ATOM 734 N N . VAL A 1 93 ? -9.950 -4.658 -2.389 1.00 93.69 93 VAL A N 1
ATOM 735 C CA . VAL A 1 93 ? -10.391 -4.242 -1.057 1.00 93.69 93 VAL A CA 1
ATOM 736 C C . VAL A 1 93 ? -11.468 -5.230 -0.578 1.00 93.69 93 VAL A C 1
ATOM 738 O O . VAL A 1 93 ? -12.420 -5.468 -1.317 1.00 93.69 93 VAL A O 1
ATOM 741 N N . PRO A 1 94 ? -11.339 -5.852 0.609 1.00 92.00 94 PRO A N 1
ATOM 742 C CA . PRO A 1 94 ? -12.350 -6.784 1.109 1.00 92.00 94 PRO A CA 1
ATOM 743 C C . PRO A 1 94 ? -13.661 -6.088 1.506 1.00 92.00 94 PRO A C 1
ATOM 745 O O . PRO A 1 94 ? -13.642 -5.138 2.292 1.00 92.00 94 PRO A O 1
ATOM 748 N N . ASP A 1 95 ? -14.792 -6.619 1.037 1.00 85.44 95 ASP A N 1
ATOM 749 C CA . ASP A 1 95 ? -16.126 -6.039 1.260 1.00 85.44 95 ASP A CA 1
ATOM 750 C C . ASP A 1 95 ? -16.718 -6.344 2.653 1.00 85.44 95 ASP A C 1
ATOM 752 O O . ASP A 1 95 ? -17.496 -5.561 3.194 1.00 85.44 95 ASP A O 1
ATOM 756 N N . GLU A 1 96 ? -16.337 -7.461 3.284 1.00 87.94 96 GLU A N 1
ATOM 757 C CA . GLU A 1 96 ? -17.002 -7.991 4.493 1.00 87.94 96 GLU A CA 1
ATOM 758 C C . GLU A 1 96 ? -16.348 -7.584 5.830 1.00 87.94 96 GLU A C 1
ATOM 760 O O . GLU A 1 96 ? -16.545 -8.232 6.860 1.00 87.94 96 GLU A O 1
ATOM 765 N N . ILE A 1 97 ? -15.569 -6.500 5.857 1.00 93.25 97 ILE A N 1
ATOM 766 C CA . ILE A 1 97 ? -14.885 -6.061 7.083 1.00 93.25 97 ILE A CA 1
ATOM 767 C C . ILE A 1 97 ? -15.804 -5.211 7.956 1.00 93.25 97 ILE A C 1
ATOM 769 O O . ILE A 1 97 ? -16.103 -4.055 7.647 1.00 93.25 97 ILE A O 1
ATOM 773 N N . LYS A 1 98 ? -16.200 -5.777 9.100 1.00 93.31 98 LYS A N 1
ATOM 774 C CA . LYS A 1 98 ? -17.077 -5.135 10.092 1.00 93.31 98 LYS A CA 1
ATOM 775 C C . LYS A 1 98 ? -16.311 -4.441 11.209 1.00 93.31 98 LYS A C 1
ATOM 777 O O . LYS A 1 98 ? -16.872 -3.584 11.893 1.00 93.31 98 LYS A O 1
ATOM 782 N N . ARG A 1 99 ? -15.046 -4.809 11.426 1.00 95.19 99 ARG A N 1
ATOM 783 C CA . ARG A 1 99 ? -14.230 -4.277 12.522 1.00 95.19 99 ARG A CA 1
ATOM 784 C C . ARG A 1 99 ? -12.807 -3.984 12.072 1.00 95.19 99 ARG A C 1
ATOM 786 O O . ARG A 1 99 ? -12.232 -4.705 11.267 1.00 95.19 99 ARG A O 1
ATOM 793 N N . VAL A 1 100 ? -12.222 -2.941 12.651 1.00 96.25 100 VAL A N 1
ATOM 794 C CA . VAL A 1 100 ? -10.806 -2.606 12.494 1.00 96.25 100 VAL A CA 1
ATOM 795 C C . VAL A 1 100 ? -10.178 -2.514 13.880 1.00 96.25 100 VAL A C 1
ATOM 797 O O . VAL A 1 100 ? -10.695 -1.817 14.753 1.00 96.25 100 VAL A O 1
ATOM 800 N N . VAL A 1 101 ? -9.073 -3.224 14.086 1.00 96.88 101 VAL A N 1
ATOM 801 C CA . VAL A 1 101 ? -8.244 -3.155 15.294 1.00 96.88 101 VAL A CA 1
ATOM 802 C C . VAL A 1 101 ? -6.856 -2.697 14.875 1.00 96.88 101 VAL A C 1
ATOM 804 O O . VAL A 1 101 ? -6.327 -3.164 13.871 1.00 96.88 101 VAL A O 1
ATOM 807 N N . SER A 1 102 ? -6.261 -1.771 15.623 1.00 93.88 102 SER A N 1
ATOM 808 C CA . SER A 1 102 ? -4.906 -1.293 15.344 1.00 93.88 102 SER A CA 1
ATOM 809 C C . SER A 1 102 ? -3.939 -1.724 16.441 1.00 93.88 102 SER A C 1
ATOM 811 O O . SER A 1 102 ? -4.232 -1.502 17.618 1.00 93.88 102 SER A O 1
ATOM 813 N N . LEU A 1 103 ? -2.809 -2.310 16.039 1.00 91.81 103 LEU A N 1
ATOM 814 C CA . LEU A 1 103 ? -1.706 -2.734 16.910 1.00 91.81 103 LEU A CA 1
ATOM 815 C C . LEU A 1 103 ? -0.578 -1.698 16.896 1.00 91.81 103 LEU A C 1
ATOM 817 O O . LEU A 1 103 ? -0.271 -1.177 15.799 1.00 91.81 103 LEU A O 1
#

Radius of gyration: 14.19 Å; chains: 1; bounding box: 37×24×38 Å

Foldseek 3Di:
DDLLQQLQFPDDDVLETEGAPVCSVVPVPPALVSCVVVVVLLSSLSSCQVVVDPVSVLVSQVSVCVVPDDPPPPCPDRQDNVNVCVVNVPDHDDDRRPYYDYD

Secondary structure (DSSP, 8-state):
--HHHHHTEEEEETTEEEE-HHHHHHHTT--HHHHHHTT-HHHHHHHHHHH--HHHHHHHHHHHHHHH--TT----S---HHHHHHHHT--S--TT--EEEE-

Sequence (103 aa):
MTREEFTFTIGFQGDTAIVDKRAKRLYGRLSTMELAEKGLYRAAFCSAVFSGDRQEMDEFIRHFAEKTASADSGSGRLESEDQLKRLFGVYTVPDEIKRVVSL